Protein AF-A0AAJ1AWH5-F1 (afdb_monomer_lite)

Secondary structure (DSSP, 8-state):
--PPEEEEEEEEEEEE-SS--EEEEEEEES-HHHHHHHHHHHHHTTTTTT----TTT-EEEE-SSEEEEE-TTS-EEEEEEEEEEEE--HHHHHHHHHHHHHHTT-

Radius of gyration: 18.21 Å; chains: 1; bounding box: 53×23×46 Å

pLDDT: mean 90.28, std 11.04, range [47.19, 98.56]

Sequence (106 aa):
MDGKKIVVYVLHGFWENEFTNGCAVVDVSIDLEVVTKKLDEIVESKAREYVKVQEDKAEEERGFRYFEIWDENGQSAKFYIVEQYLELSQSMMEAIAESLAKGAGK

Organism: Mediterraneibacter gnavus (NCBI:txid33038)

Structure (mmCIF, N/CA/C/O backbone):
data_AF-A0AAJ1AWH5-F1
#
_entry.id   AF-A0AAJ1AWH5-F1
#
loop_
_atom_site.group_PDB
_atom_site.id
_atom_site.type_symbol
_atom_site.label_atom_id
_atom_site.label_alt_id
_atom_site.label_comp_id
_atom_site.label_asym_id
_atom_site.label_entity_id
_atom_site.label_seq_id
_atom_site.pdbx_PDB_ins_code
_atom_site.Cartn_x
_atom_site.Cartn_y
_atom_site.Cartn_z
_atom_site.occupancy
_atom_site.B_iso_or_equiv
_atom_site.auth_seq_id
_atom_site.auth_comp_id
_atom_site.auth_asym_id
_atom_site.auth_atom_id
_atom_site.pdbx_PDB_model_num
ATOM 1 N N . MET A 1 1 ? -10.985 10.065 30.737 1.00 47.19 1 MET A N 1
ATOM 2 C CA . MET A 1 1 ? -11.756 9.751 29.517 1.00 47.19 1 MET A CA 1
ATOM 3 C C . MET A 1 1 ? -11.044 8.589 28.863 1.00 47.19 1 MET A C 1
ATOM 5 O O . MET A 1 1 ? -9.988 8.808 28.290 1.00 47.19 1 MET A O 1
ATOM 9 N N . ASP A 1 2 ? -11.572 7.377 29.004 1.00 54.78 2 ASP A N 1
ATOM 10 C CA . ASP A 1 2 ? -11.011 6.199 28.337 1.00 54.78 2 ASP A CA 1
ATOM 11 C C . ASP A 1 2 ? -11.627 6.115 26.938 1.00 54.78 2 ASP A C 1
ATOM 13 O O . ASP A 1 2 ? -12.672 5.500 26.729 1.00 54.78 2 ASP A O 1
ATOM 17 N N . GLY A 1 3 ? -11.036 6.837 25.983 1.00 59.00 3 GLY A N 1
ATOM 18 C CA . GLY A 1 3 ? -11.405 6.714 24.573 1.00 59.00 3 GLY A CA 1
ATOM 19 C C . GLY A 1 3 ? -11.085 5.304 24.076 1.00 59.00 3 GLY A C 1
ATOM 20 O O . GLY A 1 3 ? -10.002 4.781 24.344 1.00 59.00 3 GLY A O 1
ATOM 21 N N . LYS A 1 4 ? -12.014 4.668 23.351 1.00 67.50 4 LYS A N 1
ATOM 22 C CA . LYS A 1 4 ? -11.716 3.401 22.671 1.00 67.50 4 LYS A CA 1
ATOM 23 C C . LYS A 1 4 ? -10.700 3.681 21.566 1.00 67.50 4 LYS A C 1
ATOM 25 O O . LYS A 1 4 ? -10.969 4.484 20.674 1.00 67.50 4 LYS A O 1
ATOM 30 N N . LYS A 1 5 ? -9.544 3.019 21.639 1.00 79.69 5 LYS A N 1
ATOM 31 C CA . LYS A 1 5 ? -8.516 3.070 20.597 1.00 79.69 5 LYS A CA 1
ATOM 32 C C . LYS A 1 5 ? -8.832 2.023 19.543 1.00 79.69 5 LYS A C 1
ATOM 34 O O . LYS A 1 5 ? -8.942 0.843 19.871 1.00 79.69 5 LYS A O 1
ATOM 39 N N . ILE A 1 6 ? -8.980 2.458 18.300 1.00 89.19 6 ILE A N 1
ATOM 40 C CA . ILE A 1 6 ? -9.079 1.563 17.147 1.00 89.19 6 ILE A CA 1
ATOM 41 C C . ILE A 1 6 ? -7.721 1.574 16.463 1.00 89.19 6 ILE A C 1
ATOM 43 O O . ILE A 1 6 ? -7.198 2.642 16.155 1.00 89.19 6 ILE A O 1
ATOM 47 N N . VAL A 1 7 ? -7.148 0.395 16.240 1.00 93.25 7 VAL A N 1
ATOM 48 C CA . VAL A 1 7 ? -5.980 0.261 15.370 1.00 93.25 7 VAL A CA 1
ATOM 49 C C . VAL A 1 7 ? -6.489 0.096 13.947 1.00 93.25 7 VAL A C 1
ATOM 51 O O . VAL A 1 7 ? -7.314 -0.778 13.683 1.00 93.25 7 VAL A O 1
ATOM 54 N N . VAL A 1 8 ? -6.014 0.950 13.051 1.00 96.00 8 VAL A N 1
ATOM 55 C CA . VAL A 1 8 ? -6.182 0.790 11.607 1.00 96.00 8 VAL A CA 1
ATOM 56 C C . VAL A 1 8 ? -4.813 0.587 10.976 1.00 96.00 8 VAL A C 1
ATOM 58 O O . VAL A 1 8 ? -3.825 1.190 11.394 1.00 96.00 8 VAL A O 1
ATOM 61 N N . TYR A 1 9 ? -4.755 -0.271 9.973 1.00 98.00 9 TYR A N 1
ATOM 62 C CA . TYR A 1 9 ? -3.593 -0.486 9.133 1.00 98.00 9 TYR A CA 1
ATOM 63 C C . TYR A 1 9 ? -3.745 0.374 7.884 1.00 98.00 9 TYR A C 1
ATOM 65 O O . TYR A 1 9 ? -4.779 0.339 7.216 1.00 98.00 9 TYR A O 1
ATOM 73 N N . VAL A 1 10 ? -2.722 1.170 7.593 1.00 98.12 10 VAL A N 1
ATOM 74 C CA . VAL A 1 10 ? -2.714 2.121 6.480 1.00 98.12 10 VAL A CA 1
ATOM 75 C C . VAL A 1 10 ? -1.580 1.748 5.542 1.00 98.12 10 VAL A C 1
ATOM 77 O O . VAL A 1 10 ? -0.423 1.727 5.965 1.00 98.12 10 VAL A O 1
ATOM 80 N N . LEU A 1 11 ? -1.897 1.466 4.280 1.00 98.56 11 LEU A N 1
ATOM 81 C CA . LEU A 1 11 ? -0.905 1.310 3.222 1.00 98.56 11 LEU A CA 1
ATOM 82 C C . LEU A 1 11 ? -0.634 2.670 2.594 1.00 98.56 11 LEU A C 1
ATOM 84 O O . LEU A 1 11 ? -1.482 3.232 1.900 1.00 98.56 11 LEU A O 1
ATOM 88 N N . HIS A 1 12 ? 0.561 3.190 2.830 1.00 98.25 12 HIS A N 1
ATOM 89 C CA . HIS A 1 12 ? 1.048 4.387 2.165 1.00 98.25 12 HIS A CA 1
ATOM 90 C C . HIS A 1 12 ? 1.824 4.018 0.908 1.00 98.25 12 HIS A C 1
ATOM 92 O O . HIS A 1 12 ? 2.515 3.000 0.883 1.00 98.25 12 HIS A O 1
ATOM 98 N N . GLY A 1 13 ? 1.729 4.872 -0.106 1.00 97.69 13 GLY A N 1
ATOM 99 C CA . GLY A 1 13 ? 2.531 4.810 -1.320 1.00 97.69 13 GLY A CA 1
ATOM 100 C C . GLY A 1 13 ? 3.150 6.169 -1.620 1.00 97.69 13 GLY A C 1
ATOM 101 O O . GLY A 1 13 ? 2.481 7.197 -1.510 1.00 97.69 13 GLY A O 1
ATOM 102 N N . PHE A 1 14 ? 4.417 6.157 -2.005 1.00 96.38 14 PHE A N 1
ATOM 103 C CA . PHE A 1 14 ? 5.169 7.296 -2.515 1.00 96.38 14 PHE A CA 1
ATOM 104 C C . PHE A 1 14 ? 5.843 6.888 -3.820 1.00 96.38 14 PHE A C 1
ATOM 106 O O . PHE A 1 14 ? 6.328 5.765 -3.919 1.00 96.38 14 PHE A O 1
ATOM 113 N N . TRP A 1 15 ? 5.874 7.768 -4.813 1.00 95.62 15 TRP A N 1
ATOM 114 C CA . TRP A 1 15 ? 6.566 7.499 -6.068 1.00 95.62 15 TRP A CA 1
ATOM 115 C C . TRP A 1 15 ? 7.161 8.763 -6.667 1.00 95.62 15 TRP A C 1
ATOM 117 O O . TRP A 1 15 ? 6.599 9.856 -6.557 1.00 95.62 15 TRP A O 1
ATOM 127 N N . GLU A 1 16 ? 8.289 8.581 -7.337 1.00 91.69 16 GLU A N 1
ATOM 128 C CA . GLU A 1 16 ? 8.992 9.597 -8.103 1.00 91.69 16 GLU A CA 1
ATOM 129 C C . GLU A 1 16 ? 9.120 9.109 -9.539 1.00 91.69 16 GLU A C 1
ATOM 131 O O . GLU A 1 16 ? 9.543 7.980 -9.805 1.00 91.69 16 GLU A O 1
ATOM 136 N N . ASN A 1 17 ? 8.715 9.958 -10.476 1.00 83.06 17 ASN A N 1
ATOM 137 C CA . ASN A 1 17 ? 8.897 9.707 -11.895 1.00 83.06 17 ASN A CA 1
ATOM 138 C C . ASN A 1 17 ? 9.278 11.012 -12.614 1.00 83.06 17 ASN A C 1
ATOM 140 O O . ASN A 1 17 ? 9.193 12.091 -12.028 1.00 83.06 17 ASN A O 1
ATOM 144 N N . GLU A 1 18 ? 9.700 10.940 -13.882 1.00 74.94 18 GLU A N 1
ATOM 145 C CA . GLU A 1 18 ? 10.183 12.130 -14.620 1.00 74.94 18 GLU A CA 1
ATOM 146 C C . GLU A 1 18 ? 9.127 13.244 -14.778 1.00 74.94 18 GLU A C 1
ATOM 148 O O . GLU A 1 18 ? 9.466 14.385 -15.096 1.00 74.94 18 GLU A O 1
ATOM 153 N N . PHE A 1 19 ? 7.845 12.933 -14.569 1.00 74.00 19 PHE A N 1
ATOM 154 C CA . PHE A 1 19 ? 6.722 13.830 -14.836 1.00 74.00 19 PHE A CA 1
ATOM 155 C C . PHE A 1 19 ? 6.010 14.312 -13.564 1.00 74.00 19 PHE A C 1
ATOM 157 O O . PHE A 1 19 ? 5.513 15.438 -13.528 1.00 74.00 19 PHE A O 1
ATOM 164 N N . THR A 1 20 ? 5.921 13.473 -12.533 1.00 75.12 20 THR A N 1
ATOM 165 C CA . THR A 1 20 ? 5.115 13.689 -11.328 1.00 75.12 20 THR A CA 1
ATOM 166 C C . THR A 1 20 ? 5.662 12.898 -10.143 1.00 75.12 20 THR A C 1
ATOM 168 O O . THR A 1 20 ? 5.786 11.675 -10.223 1.00 75.12 20 THR A O 1
ATOM 171 N N . ASN A 1 21 ? 5.838 13.570 -9.007 1.00 86.81 21 ASN A N 1
ATOM 172 C CA . ASN A 1 21 ? 5.998 12.903 -7.716 1.00 86.81 21 ASN A CA 1
ATOM 173 C C . ASN A 1 21 ? 4.625 12.779 -7.053 1.00 86.81 21 ASN A C 1
ATOM 175 O O . ASN A 1 21 ? 3.832 13.726 -7.088 1.00 86.81 21 ASN A O 1
ATOM 179 N N . GLY A 1 22 ? 4.337 11.630 -6.451 1.00 91.75 22 GLY A N 1
ATOM 180 C CA . GLY A 1 22 ? 3.054 11.363 -5.814 1.00 91.75 22 GLY A CA 1
ATOM 181 C C . GLY A 1 22 ? 3.196 10.742 -4.435 1.00 91.75 22 GLY A C 1
ATOM 182 O O . GLY A 1 22 ? 4.159 10.044 -4.132 1.00 91.75 22 GLY A O 1
ATOM 183 N N . CYS A 1 23 ? 2.217 11.027 -3.582 1.00 94.38 23 CYS A N 1
ATOM 184 C CA . CYS A 1 23 ? 2.063 10.421 -2.269 1.00 94.38 23 CYS A CA 1
ATOM 185 C C . CYS A 1 23 ? 0.574 10.190 -2.019 1.00 94.38 23 CYS A C 1
ATOM 187 O O . CYS A 1 23 ? -0.234 11.101 -2.226 1.00 94.38 23 CYS A O 1
ATOM 189 N N . ALA A 1 24 ? 0.206 8.987 -1.587 1.00 95.19 24 ALA A N 1
ATOM 190 C CA . ALA A 1 24 ? -1.179 8.624 -1.331 1.00 95.19 24 ALA A CA 1
ATOM 191 C C . ALA A 1 24 ? -1.318 7.611 -0.191 1.00 95.19 24 ALA A C 1
ATOM 193 O O . ALA A 1 24 ? -0.420 6.817 0.096 1.00 95.19 24 ALA A O 1
ATOM 194 N N . VAL A 1 25 ? -2.498 7.618 0.428 1.00 97.25 25 VAL A N 1
ATOM 195 C CA . VAL A 1 25 ? -3.021 6.449 1.138 1.00 97.25 25 VAL A CA 1
ATOM 196 C C . VAL A 1 25 ? -3.633 5.543 0.079 1.00 97.25 25 VAL A C 1
ATOM 198 O O . VAL A 1 25 ? -4.611 5.922 -0.562 1.00 97.25 25 VAL A O 1
ATOM 201 N N . VAL A 1 26 ? -3.015 4.389 -0.138 1.00 97.00 26 VAL A N 1
ATOM 202 C CA . VAL A 1 26 ? -3.428 3.420 -1.157 1.00 97.00 26 VAL A CA 1
ATOM 203 C C . VAL A 1 26 ? -4.576 2.560 -0.648 1.00 97.00 26 VAL A C 1
ATOM 205 O O . VAL A 1 26 ? -5.506 2.284 -1.401 1.00 97.00 26 VAL A O 1
ATOM 208 N N . ASP A 1 27 ? -4.524 2.161 0.623 1.00 97.81 27 ASP A N 1
ATOM 209 C CA . ASP A 1 27 ? -5.585 1.384 1.259 1.00 97.81 27 ASP A CA 1
ATOM 210 C C . ASP A 1 27 ? -5.605 1.580 2.782 1.00 97.81 27 ASP A C 1
ATOM 212 O O . ASP A 1 27 ? -4.589 1.932 3.393 1.00 97.81 27 ASP A O 1
ATOM 216 N N . VAL A 1 28 ? -6.769 1.354 3.390 1.00 97.44 28 VAL A N 1
ATOM 217 C CA . VAL A 1 28 ? -7.016 1.431 4.835 1.00 97.44 28 VAL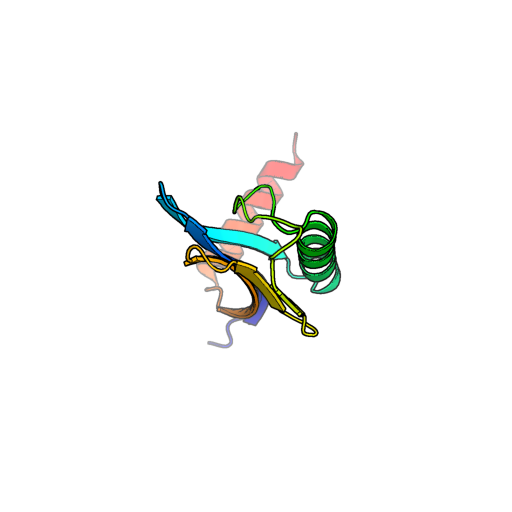 A CA 1
ATOM 218 C C . VAL A 1 28 ? -7.949 0.308 5.252 1.00 97.44 28 VAL A C 1
ATOM 220 O O . VAL A 1 28 ? -9.057 0.182 4.734 1.00 97.44 28 VAL A O 1
ATOM 223 N N . SER A 1 29 ? -7.552 -0.447 6.274 1.00 97.31 29 SER A N 1
ATOM 224 C CA . SER A 1 29 ? -8.421 -1.450 6.887 1.00 97.31 29 SER A CA 1
ATOM 225 C C . SER A 1 29 ? -8.104 -1.643 8.366 1.00 97.31 29 SER A C 1
ATOM 227 O O . SER A 1 29 ? -6.993 -1.398 8.823 1.00 97.31 29 SER A O 1
ATOM 229 N N . ILE A 1 30 ? -9.085 -2.116 9.133 1.00 95.31 30 ILE A N 1
ATOM 230 C CA . ILE A 1 30 ? -8.853 -2.642 10.490 1.00 95.31 30 ILE A CA 1
ATOM 231 C C . ILE A 1 30 ? -8.228 -4.044 10.466 1.00 95.31 30 ILE A C 1
ATOM 233 O O . ILE A 1 30 ? -7.733 -4.514 11.486 1.00 95.31 30 ILE A O 1
ATOM 237 N N . ASP A 1 31 ? -8.267 -4.709 9.312 1.00 97.06 31 ASP A N 1
ATOM 238 C CA . ASP A 1 31 ? -7.717 -6.039 9.090 1.00 97.06 31 ASP A CA 1
ATOM 239 C C . ASP A 1 31 ? -6.399 -5.932 8.319 1.00 97.06 31 ASP A C 1
ATOM 241 O O . ASP A 1 31 ? -6.372 -5.474 7.173 1.00 97.06 31 ASP A O 1
ATOM 245 N N . LEU A 1 32 ? -5.307 -6.357 8.957 1.00 96.62 32 LEU A N 1
ATOM 246 C CA . LEU A 1 32 ? -3.979 -6.352 8.356 1.00 96.62 32 LEU A CA 1
ATOM 247 C C . LEU A 1 32 ? -3.921 -7.228 7.100 1.00 96.62 32 LEU A C 1
ATOM 249 O O . LEU A 1 32 ? -3.239 -6.850 6.154 1.00 96.62 32 LEU A O 1
ATOM 253 N N . GLU A 1 33 ? -4.630 -8.359 7.063 1.00 97.31 33 GLU A N 1
ATOM 254 C CA . GLU A 1 33 ? -4.572 -9.292 5.932 1.00 97.31 33 GLU A CA 1
ATOM 255 C C . GLU A 1 33 ? -5.099 -8.642 4.647 1.00 97.31 33 GLU A C 1
ATOM 257 O O . GLU A 1 33 ? -4.516 -8.819 3.578 1.00 97.31 33 GLU A O 1
ATOM 262 N N . VAL A 1 34 ? -6.136 -7.804 4.760 1.00 97.88 34 VAL A N 1
ATOM 263 C CA . VAL A 1 34 ? -6.675 -7.024 3.635 1.00 97.88 34 VAL A CA 1
ATOM 264 C C . VAL A 1 34 ? -5.615 -6.076 3.073 1.00 97.88 34 VAL A C 1
ATOM 266 O O . VAL A 1 34 ? -5.367 -6.069 1.868 1.00 97.88 34 VAL A O 1
ATOM 269 N N . VAL A 1 35 ? -4.941 -5.323 3.946 1.00 98.19 35 VAL A N 1
ATOM 270 C CA . VAL A 1 35 ? -3.926 -4.342 3.534 1.00 98.19 35 VAL A CA 1
ATOM 271 C C . VAL A 1 35 ? -2.669 -5.030 2.990 1.00 98.19 35 VAL A C 1
ATOM 273 O O . VAL A 1 35 ? -2.086 -4.578 2.004 1.00 98.19 35 VAL A O 1
ATOM 276 N N . THR A 1 36 ? -2.258 -6.147 3.593 1.00 98.00 36 THR A N 1
ATOM 277 C CA . THR A 1 36 ? -1.142 -6.968 3.107 1.00 98.00 36 THR A CA 1
ATOM 278 C C . THR A 1 36 ? -1.446 -7.550 1.735 1.00 98.00 36 THR A C 1
ATOM 280 O O . THR A 1 36 ? -0.597 -7.465 0.854 1.00 98.00 36 THR A O 1
ATOM 283 N N . LYS A 1 37 ? -2.665 -8.047 1.503 1.00 98.12 37 LYS A N 1
ATOM 284 C CA . LYS A 1 37 ? -3.072 -8.511 0.176 1.00 98.12 37 LYS A CA 1
ATOM 285 C C . LYS A 1 37 ? -2.984 -7.390 -0.857 1.00 98.12 37 LYS A C 1
ATOM 287 O O . LYS A 1 37 ? -2.512 -7.624 -1.966 1.00 98.12 37 LYS A O 1
ATOM 292 N N . LYS A 1 38 ? -3.378 -6.163 -0.496 1.00 98.25 38 LYS A N 1
ATOM 293 C CA . LYS A 1 38 ? -3.239 -5.025 -1.409 1.00 98.25 38 LYS A CA 1
ATOM 294 C C . LYS A 1 38 ? -1.777 -4.711 -1.729 1.00 98.25 38 LYS A C 1
ATOM 296 O O . LYS A 1 38 ? -1.458 -4.418 -2.877 1.00 98.25 38 LYS A O 1
ATOM 301 N N . LEU A 1 39 ? -0.885 -4.802 -0.742 1.00 98.50 39 LEU A N 1
ATOM 302 C CA . LEU A 1 39 ? 0.556 -4.685 -0.967 1.00 98.50 39 LEU A CA 1
ATOM 303 C C . LEU A 1 39 ? 1.076 -5.802 -1.887 1.00 98.50 39 LEU A C 1
ATOM 305 O O . LEU A 1 39 ? 1.863 -5.517 -2.785 1.00 98.50 39 LEU A O 1
ATOM 309 N N . ASP A 1 40 ? 0.617 -7.042 -1.716 1.00 98.12 40 ASP A N 1
ATOM 310 C CA . ASP A 1 40 ? 1.009 -8.166 -2.572 1.00 98.12 40 ASP A CA 1
ATOM 311 C C . ASP A 1 40 ? 0.578 -7.952 -4.033 1.00 98.12 40 ASP A C 1
ATOM 313 O O . ASP A 1 40 ? 1.377 -8.184 -4.935 1.00 98.12 40 ASP A O 1
ATOM 317 N N . GLU A 1 41 ? -0.616 -7.404 -4.284 1.00 98.06 41 GLU A N 1
ATOM 318 C CA . GLU A 1 41 ? -1.053 -7.005 -5.636 1.00 98.06 41 GLU A CA 1
ATOM 319 C C . GLU A 1 41 ? -0.121 -5.946 -6.260 1.00 98.06 41 GLU A C 1
ATOM 321 O O . GLU A 1 41 ? 0.170 -5.975 -7.461 1.00 98.06 41 GLU A O 1
ATOM 326 N N . ILE A 1 42 ? 0.379 -5.001 -5.455 1.00 97.62 42 ILE A N 1
ATOM 327 C CA . ILE A 1 42 ? 1.339 -3.982 -5.909 1.00 97.62 42 ILE A CA 1
ATOM 328 C C . ILE A 1 42 ? 2.683 -4.626 -6.254 1.00 97.62 42 ILE A C 1
ATOM 330 O O . ILE A 1 42 ? 3.278 -4.273 -7.271 1.00 97.62 42 ILE A O 1
ATOM 334 N N . VAL A 1 43 ? 3.141 -5.587 -5.450 1.00 97.00 43 VAL A N 1
ATOM 335 C CA . VAL A 1 43 ? 4.364 -6.356 -5.725 1.00 97.00 43 VAL A CA 1
ATOM 336 C C . VAL A 1 43 ? 4.211 -7.151 -7.024 1.00 97.00 43 VAL A C 1
ATOM 338 O O . VAL A 1 43 ? 5.060 -7.058 -7.907 1.00 97.00 43 VAL A O 1
ATOM 341 N N . GLU A 1 44 ? 3.113 -7.893 -7.185 1.00 96.31 44 GLU A N 1
ATOM 342 C CA . GLU A 1 44 ? 2.842 -8.705 -8.379 1.00 96.31 44 GLU A CA 1
ATOM 343 C C . GLU A 1 44 ? 2.770 -7.862 -9.657 1.00 96.31 44 GLU A C 1
ATOM 345 O O . GLU A 1 44 ? 3.250 -8.271 -10.717 1.00 96.31 44 GLU A O 1
ATOM 350 N N . SER A 1 45 ? 2.198 -6.662 -9.557 1.00 95.81 45 SER A N 1
ATOM 351 C CA . SER A 1 45 ? 2.109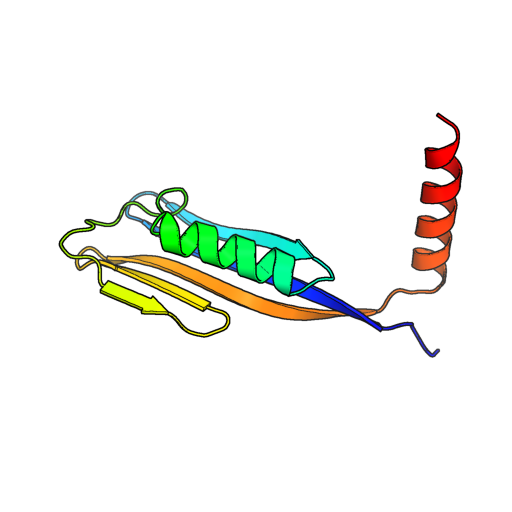 -5.708 -10.661 1.00 95.81 45 SER A CA 1
ATOM 352 C C . SER A 1 45 ? 3.344 -4.820 -10.811 1.00 95.81 45 SER A C 1
ATOM 354 O O . SER A 1 45 ? 3.328 -3.944 -11.675 1.00 95.81 45 SER A O 1
ATOM 356 N N . LYS A 1 46 ? 4.394 -5.005 -9.997 1.00 94.94 46 LYS A N 1
ATOM 357 C CA . LYS A 1 46 ? 5.597 -4.154 -9.958 1.00 94.94 46 LYS A CA 1
ATOM 358 C C . LYS A 1 46 ? 5.282 -2.656 -9.884 1.00 94.94 46 LYS A C 1
ATOM 360 O O . LYS A 1 46 ? 5.933 -1.838 -10.528 1.00 94.94 46 LYS A O 1
ATOM 365 N N . ALA A 1 47 ? 4.230 -2.299 -9.149 1.00 94.62 47 ALA A N 1
ATOM 366 C CA . ALA A 1 47 ? 3.751 -0.929 -8.990 1.00 94.62 47 ALA A CA 1
ATOM 367 C C . ALA A 1 47 ? 3.510 -0.157 -10.308 1.00 94.62 47 ALA A C 1
ATOM 369 O O . ALA A 1 47 ? 3.560 1.075 -10.311 1.00 94.62 47 ALA A O 1
ATOM 370 N N . ARG A 1 48 ? 3.195 -0.849 -11.416 1.00 93.06 48 ARG A N 1
ATOM 371 C CA . ARG A 1 48 ? 2.986 -0.249 -12.754 1.00 93.06 48 ARG A CA 1
ATOM 372 C C . ARG A 1 48 ? 1.914 0.844 -12.800 1.00 93.06 48 ARG A C 1
ATOM 374 O O . ARG A 1 48 ? 1.921 1.668 -13.709 1.00 93.06 48 ARG A O 1
ATOM 381 N N . GLU A 1 49 ? 0.981 0.842 -11.849 1.00 92.06 49 GLU A N 1
ATOM 382 C CA . GLU A 1 49 ? -0.045 1.885 -11.712 1.00 92.06 49 GLU A CA 1
ATOM 383 C C . GLU A 1 49 ? 0.508 3.208 -11.151 1.00 92.06 49 GLU A C 1
ATOM 385 O O . GLU A 1 49 ? -0.110 4.255 -11.335 1.00 92.06 49 GLU A O 1
ATOM 390 N N . TYR A 1 50 ? 1.670 3.176 -10.493 1.00 92.38 50 TYR A N 1
ATOM 391 C CA . TYR A 1 50 ? 2.251 4.305 -9.759 1.00 92.38 50 TYR A CA 1
ATOM 392 C C . TYR A 1 50 ? 3.545 4.814 -10.394 1.00 92.38 50 TYR A C 1
ATOM 394 O O . TYR A 1 50 ? 3.785 6.020 -10.448 1.00 92.38 50 TYR A O 1
ATOM 402 N N . VAL A 1 51 ? 4.378 3.906 -10.906 1.00 92.00 51 VAL A N 1
ATOM 403 C CA . VAL A 1 51 ? 5.678 4.239 -11.491 1.00 92.00 51 VAL A CA 1
ATOM 404 C C . VAL A 1 51 ? 5.931 3.432 -12.757 1.00 92.00 51 VAL A C 1
ATOM 406 O O . VAL A 1 51 ? 5.492 2.291 -12.898 1.00 92.00 51 VAL A O 1
ATOM 409 N N . LYS A 1 52 ? 6.659 4.036 -13.699 1.00 90.00 52 LYS A N 1
ATOM 410 C CA . LYS A 1 52 ? 7.080 3.391 -14.941 1.00 90.00 52 LYS A CA 1
ATOM 411 C C . LYS A 1 52 ? 8.587 3.151 -14.916 1.00 90.00 52 LYS A C 1
ATOM 413 O O . LYS A 1 52 ? 9.345 3.916 -15.501 1.00 90.00 52 LYS A O 1
ATOM 418 N N . VAL A 1 53 ? 8.995 2.084 -14.238 1.00 88.06 53 VAL A N 1
ATOM 419 C CA . VAL A 1 53 ? 10.389 1.619 -14.212 1.00 88.06 53 VAL A CA 1
ATOM 420 C C . VAL A 1 53 ? 10.721 0.769 -15.444 1.00 88.06 53 VAL A C 1
ATOM 422 O O . VAL A 1 53 ? 9.843 0.114 -16.018 1.00 88.06 53 VAL A O 1
ATOM 425 N N . GLN A 1 54 ? 11.992 0.745 -15.850 1.00 85.19 54 GLN A N 1
ATOM 426 C CA . GLN A 1 54 ? 12.493 -0.243 -16.816 1.00 85.19 54 GLN A CA 1
ATOM 427 C C . GLN A 1 54 ? 12.635 -1.608 -16.128 1.00 85.19 54 GLN A C 1
ATOM 429 O O . GLN A 1 54 ? 13.599 -1.839 -15.411 1.00 85.19 54 GLN A O 1
ATOM 434 N N . GLU A 1 55 ? 11.669 -2.514 -16.311 1.00 77.38 55 GLU A N 1
ATOM 435 C CA . GLU A 1 55 ? 11.592 -3.778 -15.550 1.00 77.38 55 GLU A CA 1
ATOM 436 C C . GLU A 1 55 ? 12.819 -4.691 -15.662 1.00 77.38 55 GLU A C 1
ATOM 438 O O . GLU A 1 55 ? 13.063 -5.487 -14.760 1.00 77.38 55 GLU A O 1
ATOM 443 N N . ASP A 1 56 ? 13.565 -4.610 -16.761 1.00 84.75 56 ASP A N 1
ATOM 444 C CA . ASP A 1 56 ? 14.800 -5.362 -16.996 1.00 84.75 56 ASP A CA 1
ATOM 445 C C . ASP A 1 56 ? 16.001 -4.814 -16.210 1.00 84.75 56 ASP A C 1
ATOM 447 O O . ASP A 1 56 ? 17.013 -5.502 -16.071 1.00 84.75 56 ASP A O 1
ATOM 451 N N . LYS A 1 57 ? 15.877 -3.595 -15.682 1.00 86.12 57 LYS A N 1
ATOM 452 C CA . LYS A 1 57 ? 16.905 -2.873 -14.925 1.00 86.12 57 LYS A CA 1
ATOM 453 C C . LYS A 1 57 ? 16.424 -2.377 -13.563 1.00 86.12 57 LYS A C 1
ATOM 455 O O . LYS A 1 57 ? 17.159 -1.667 -12.883 1.00 86.12 57 LYS A O 1
ATOM 460 N N . ALA A 1 58 ? 15.189 -2.700 -13.198 1.00 92.81 58 ALA A N 1
ATOM 461 C CA . ALA A 1 58 ? 14.617 -2.311 -11.929 1.00 92.81 58 ALA A CA 1
ATOM 462 C C . ALA A 1 58 ? 15.182 -3.200 -10.819 1.00 92.81 58 ALA A C 1
ATOM 464 O O . ALA A 1 58 ? 15.228 -4.427 -10.946 1.00 92.81 58 ALA A O 1
ATOM 465 N N . GLU A 1 59 ? 15.593 -2.570 -9.730 1.00 96.50 59 GLU A N 1
ATOM 466 C CA . GLU A 1 59 ? 15.890 -3.235 -8.471 1.00 96.50 59 GLU A CA 1
ATOM 467 C C . GLU A 1 59 ? 14.647 -3.203 -7.582 1.00 96.50 59 GLU A C 1
ATOM 469 O O . GLU A 1 59 ? 13.835 -2.278 -7.648 1.00 96.50 59 GLU A O 1
ATOM 474 N N . GLU A 1 60 ? 14.487 -4.241 -6.766 1.00 96.94 60 GLU A N 1
ATOM 475 C CA . GLU A 1 60 ? 13.333 -4.424 -5.893 1.00 96.94 60 GLU A CA 1
ATOM 476 C C . GLU A 1 60 ? 13.808 -4.802 -4.485 1.00 96.94 60 GLU A C 1
ATOM 478 O O . GLU A 1 60 ? 14.642 -5.697 -4.312 1.00 96.94 60 GLU A O 1
ATOM 483 N N . GLU A 1 61 ? 13.226 -4.173 -3.467 1.00 97.94 61 GLU A N 1
ATOM 484 C CA . GLU A 1 61 ? 13.364 -4.571 -2.070 1.00 97.94 61 GLU A CA 1
ATOM 485 C C . GLU A 1 61 ? 11.987 -4.888 -1.489 1.00 97.94 61 GLU A C 1
ATOM 487 O O . GLU A 1 61 ? 11.047 -4.097 -1.573 1.00 97.94 61 GLU A O 1
ATOM 492 N N . ARG A 1 62 ? 11.861 -6.058 -0.858 1.00 96.38 62 ARG A N 1
ATOM 493 C CA . ARG A 1 62 ? 10.622 -6.482 -0.204 1.00 96.38 62 ARG A CA 1
ATOM 494 C C . ARG A 1 62 ? 10.883 -6.907 1.228 1.00 96.38 62 ARG A C 1
ATOM 496 O O . ARG A 1 62 ? 11.672 -7.815 1.488 1.00 96.38 62 ARG A O 1
ATOM 503 N N . GLY A 1 63 ? 10.131 -6.306 2.141 1.00 95.50 63 GLY A N 1
ATOM 504 C CA . GLY A 1 63 ? 10.000 -6.771 3.513 1.00 95.50 63 GLY A CA 1
ATOM 505 C C . GLY A 1 63 ? 8.592 -7.266 3.819 1.00 95.50 63 GLY A C 1
ATOM 506 O O . GLY A 1 63 ? 7.721 -7.346 2.959 1.00 95.50 63 GLY A O 1
ATOM 507 N N . PHE A 1 64 ? 8.348 -7.573 5.093 1.00 93.44 64 PHE A N 1
ATOM 508 C CA . PHE A 1 64 ? 7.048 -8.079 5.547 1.00 93.44 64 PHE A CA 1
ATOM 509 C C . PHE A 1 64 ? 5.907 -7.049 5.420 1.00 93.44 64 PHE A C 1
ATOM 511 O O . PHE A 1 64 ? 4.754 -7.418 5.233 1.00 93.44 64 PHE A O 1
ATOM 518 N N . ARG A 1 65 ? 6.219 -5.753 5.542 1.00 97.06 65 ARG A N 1
ATOM 519 C CA . ARG A 1 65 ? 5.239 -4.648 5.517 1.00 97.06 65 ARG A CA 1
ATOM 520 C C . ARG A 1 65 ? 5.614 -3.529 4.551 1.00 97.06 65 ARG A C 1
ATOM 522 O O . ARG A 1 65 ? 5.093 -2.427 4.681 1.00 97.06 65 ARG A O 1
ATOM 529 N N . TYR A 1 66 ? 6.533 -3.776 3.627 1.00 98.19 66 TYR A N 1
ATOM 530 C CA . TYR A 1 66 ? 6.921 -2.767 2.652 1.00 98.19 66 TYR A CA 1
ATOM 531 C C . TYR A 1 66 ? 7.420 -3.391 1.357 1.00 98.19 66 TYR A C 1
ATOM 533 O O . TYR A 1 66 ? 7.867 -4.541 1.330 1.00 98.19 66 TYR A O 1
ATOM 541 N N . PHE A 1 67 ? 7.357 -2.585 0.310 1.00 98.50 67 PHE A N 1
ATOM 542 C CA . PHE A 1 67 ? 7.902 -2.870 -1.003 1.00 98.50 67 PHE A CA 1
ATOM 543 C C . PHE A 1 67 ? 8.507 -1.592 -1.568 1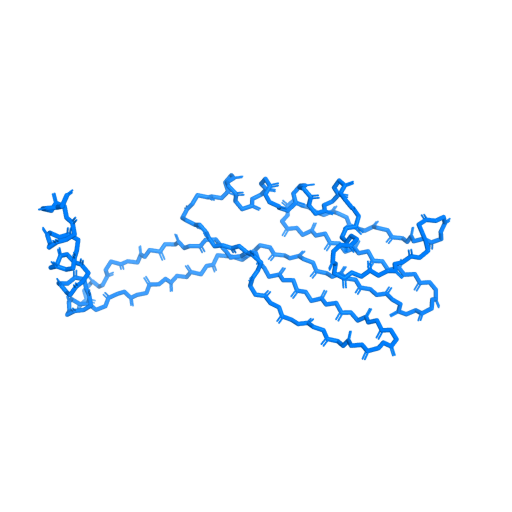.00 98.50 67 PHE A C 1
ATOM 545 O O . PHE A 1 67 ? 7.925 -0.516 -1.427 1.00 98.50 67 PHE A O 1
ATOM 552 N N . GLU A 1 68 ? 9.663 -1.705 -2.198 1.00 98.12 68 GLU A N 1
ATOM 553 C CA . GLU A 1 68 ? 10.327 -0.612 -2.889 1.00 98.12 68 GLU A CA 1
ATOM 554 C C . GLU A 1 68 ? 10.849 -1.114 -4.233 1.00 98.12 68 GLU A C 1
ATOM 556 O O . GLU A 1 68 ? 11.350 -2.232 -4.327 1.00 98.12 68 GLU A O 1
ATOM 561 N N . ILE A 1 69 ? 10.695 -0.299 -5.270 1.00 97.00 69 ILE A N 1
ATOM 562 C CA . ILE A 1 69 ? 11.182 -0.578 -6.619 1.00 97.00 69 ILE A CA 1
ATOM 563 C C . ILE A 1 69 ? 11.800 0.693 -7.188 1.00 97.00 69 ILE A C 1
ATOM 565 O O . ILE A 1 69 ? 11.219 1.771 -7.042 1.00 97.00 69 ILE A O 1
ATOM 569 N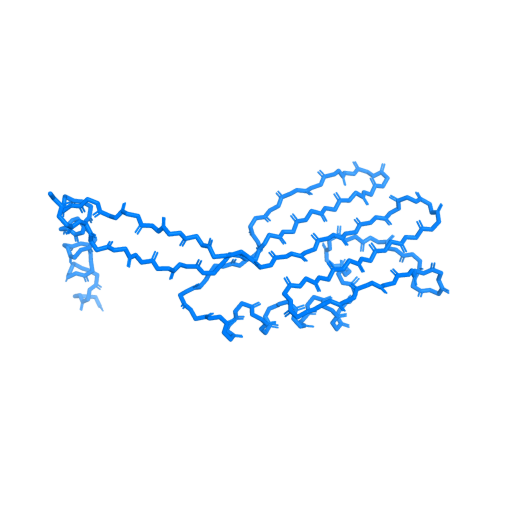 N . TRP A 1 70 ? 12.969 0.589 -7.812 1.00 96.00 70 TRP A N 1
ATOM 570 C CA . TRP A 1 70 ? 13.655 1.733 -8.415 1.00 96.00 70 TRP A CA 1
ATOM 571 C C . TRP A 1 70 ? 14.491 1.335 -9.627 1.00 96.00 70 TRP A C 1
ATOM 573 O O . TRP A 1 70 ? 14.872 0.177 -9.775 1.00 96.00 70 TRP A O 1
ATOM 583 N N . ASP A 1 71 ? 14.787 2.298 -10.500 1.00 93.69 71 ASP A N 1
ATOM 584 C CA . ASP A 1 71 ? 15.704 2.112 -11.625 1.00 93.69 71 ASP A CA 1
ATOM 585 C C . ASP A 1 71 ? 16.831 3.159 -11.670 1.00 93.69 71 ASP A C 1
ATOM 587 O O . ASP A 1 71 ? 16.855 4.142 -10.926 1.00 93.69 71 ASP A O 1
ATOM 591 N N . GLU A 1 72 ? 17.793 2.937 -12.569 1.00 90.56 72 GLU A N 1
ATOM 592 C CA . GLU A 1 72 ? 18.970 3.797 -12.757 1.00 90.56 72 GLU A CA 1
ATOM 593 C C . GLU A 1 72 ? 18.644 5.233 -13.214 1.00 90.56 72 GLU A C 1
ATOM 595 O O . GLU A 1 72 ? 19.496 6.116 -13.106 1.00 90.56 72 GLU A O 1
ATOM 600 N N . ASN A 1 73 ? 17.423 5.490 -13.699 1.00 88.50 73 ASN A N 1
ATOM 601 C CA . ASN A 1 73 ? 16.974 6.813 -14.147 1.00 88.50 73 ASN A CA 1
ATOM 602 C C . ASN A 1 73 ? 16.287 7.601 -13.021 1.00 88.50 73 ASN A C 1
ATOM 604 O O . ASN A 1 73 ? 15.683 8.646 -13.270 1.00 88.50 73 ASN A O 1
ATOM 608 N N . GLY A 1 74 ? 16.343 7.098 -11.784 1.00 88.38 74 GLY A N 1
ATOM 609 C CA . GLY A 1 74 ? 15.721 7.728 -10.625 1.00 88.38 74 GLY A CA 1
ATOM 610 C C . GLY A 1 74 ? 14.204 7.560 -10.575 1.00 88.38 74 GLY A C 1
ATOM 611 O O . GLY A 1 74 ? 13.554 8.241 -9.785 1.00 88.38 74 GLY A O 1
ATOM 612 N N . GLN A 1 75 ? 13.620 6.675 -11.393 1.00 93.12 75 GLN A N 1
ATOM 613 C CA . GLN A 1 75 ? 12.221 6.290 -11.215 1.00 93.12 75 GLN A CA 1
ATOM 614 C C . GLN A 1 75 ? 12.133 5.399 -9.984 1.00 93.12 75 GLN A C 1
ATOM 616 O O . GLN A 1 75 ? 12.883 4.430 -9.884 1.00 93.12 75 GLN A O 1
ATOM 621 N N . SER A 1 76 ? 11.229 5.698 -9.056 1.00 95.62 76 SER A N 1
ATOM 622 C CA . SER A 1 76 ? 11.067 4.879 -7.857 1.00 95.62 76 SER A CA 1
ATOM 623 C C . SER A 1 76 ? 9.640 4.872 -7.329 1.00 95.62 76 SER A C 1
ATOM 625 O O . SER A 1 76 ? 8.871 5.811 -7.534 1.00 95.62 76 SER A O 1
ATOM 627 N N . ALA A 1 77 ? 9.276 3.801 -6.632 1.00 96.94 77 ALA A N 1
ATOM 628 C CA . ALA A 1 77 ? 8.088 3.762 -5.800 1.00 96.94 77 ALA A CA 1
ATOM 629 C C . ALA A 1 77 ? 8.352 2.975 -4.520 1.00 96.94 77 ALA A C 1
ATOM 631 O O . ALA A 1 77 ? 9.005 1.934 -4.535 1.00 96.94 77 ALA A O 1
ATOM 632 N N . LYS A 1 78 ? 7.800 3.468 -3.415 1.00 97.88 78 LYS A N 1
ATOM 633 C CA . LYS A 1 78 ? 7.912 2.889 -2.083 1.00 97.88 78 LYS A CA 1
ATOM 634 C C . LYS A 1 78 ? 6.539 2.793 -1.444 1.00 97.88 78 LYS A C 1
ATOM 636 O O . LYS A 1 78 ? 5.798 3.773 -1.377 1.00 97.88 78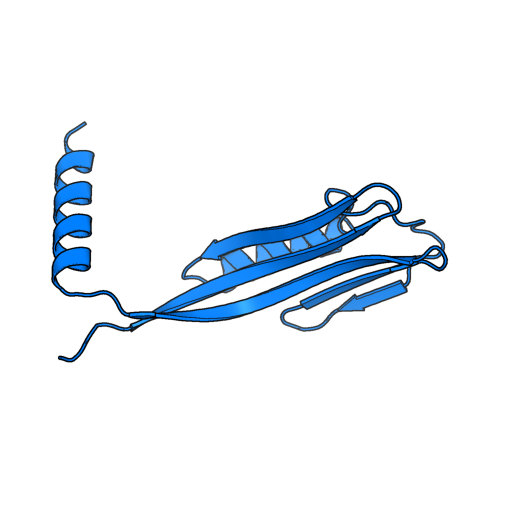 LYS A O 1
ATOM 641 N N . PHE A 1 79 ? 6.236 1.622 -0.911 1.00 98.56 79 PHE A N 1
ATOM 642 C CA . PHE A 1 79 ? 4.979 1.304 -0.255 1.00 98.56 79 PHE A CA 1
ATOM 643 C C . PHE A 1 79 ? 5.253 0.720 1.116 1.00 98.56 79 PHE A C 1
ATOM 645 O O . PHE A 1 79 ? 6.148 -0.108 1.261 1.00 98.56 79 PHE A O 1
ATOM 652 N N . TYR A 1 80 ? 4.492 1.128 2.126 1.00 98.25 80 TYR A N 1
ATOM 653 C CA . TYR A 1 80 ? 4.667 0.614 3.481 1.00 98.25 80 TYR A CA 1
ATOM 654 C C . TYR A 1 80 ? 3.369 0.650 4.289 1.00 98.25 80 TYR A C 1
ATOM 656 O O . TYR A 1 80 ? 2.567 1.577 4.177 1.00 98.25 80 TYR A O 1
ATOM 664 N N . ILE A 1 81 ? 3.178 -0.375 5.119 1.00 98.56 81 ILE A N 1
ATOM 665 C CA . ILE A 1 81 ? 2.023 -0.524 6.004 1.00 98.56 81 ILE A CA 1
ATOM 666 C C . ILE A 1 81 ? 2.385 -0.013 7.398 1.00 98.56 81 ILE A C 1
ATOM 668 O O . ILE A 1 81 ? 3.329 -0.507 8.021 1.00 98.56 81 ILE A O 1
ATOM 672 N N . VAL A 1 82 ? 1.597 0.929 7.918 1.00 97.62 82 VAL A N 1
ATOM 673 C CA . VAL A 1 82 ? 1.722 1.445 9.290 1.00 97.62 82 VAL A CA 1
ATOM 674 C C . VAL A 1 82 ? 0.478 1.153 10.115 1.00 97.62 82 VAL A C 1
ATOM 676 O O . VAL A 1 82 ? -0.636 1.112 9.601 1.00 97.62 82 VAL A O 1
ATOM 679 N N . GLU A 1 83 ? 0.677 0.980 11.419 1.00 96.94 83 GLU A N 1
ATOM 680 C CA . GLU A 1 83 ? -0.402 0.976 12.403 1.00 96.94 83 GLU A CA 1
ATOM 681 C C . GLU A 1 83 ? -0.703 2.411 12.823 1.00 96.94 83 GLU A C 1
ATOM 683 O O . GLU A 1 83 ? 0.183 3.132 13.288 1.00 96.94 83 GLU A O 1
ATOM 688 N N . GLN A 1 84 ? -1.959 2.819 12.697 1.00 94.56 84 GLN A N 1
ATOM 689 C CA . GLN A 1 84 ? -2.437 4.105 13.170 1.00 94.56 84 GLN A CA 1
ATOM 690 C C . GLN A 1 84 ? -3.498 3.900 14.250 1.00 94.56 84 GLN A C 1
ATOM 692 O O . GLN A 1 84 ? -4.477 3.178 14.076 1.00 94.56 84 GLN A O 1
ATOM 697 N N . TYR A 1 85 ? -3.283 4.547 15.391 1.00 91.25 85 TYR A N 1
ATOM 698 C CA . TYR A 1 85 ? -4.171 4.474 16.544 1.00 91.25 85 TYR A CA 1
ATOM 699 C C . TYR A 1 85 ? -5.153 5.639 16.473 1.00 91.25 85 TYR A C 1
ATOM 701 O O . TYR A 1 85 ? -4.775 6.793 16.673 1.00 91.25 85 TYR A O 1
ATOM 709 N N . LEU A 1 86 ? -6.412 5.336 16.178 1.00 87.62 86 LEU A N 1
ATOM 710 C CA . LEU A 1 86 ? -7.488 6.312 16.149 1.00 87.62 86 LEU A CA 1
ATOM 711 C C . LEU A 1 86 ? -8.131 6.402 17.529 1.00 87.62 86 LEU A C 1
ATOM 713 O O . LEU A 1 86 ? -8.676 5.426 18.051 1.00 87.62 86 LEU A O 1
ATOM 717 N N . GLU A 1 87 ? -8.078 7.597 18.105 1.00 87.50 87 GLU A N 1
ATOM 718 C CA . GLU A 1 87 ? -8.828 7.944 19.304 1.00 87.50 87 GLU A CA 1
ATOM 719 C C . GLU A 1 87 ? -10.133 8.615 18.887 1.00 87.50 87 GLU A C 1
ATOM 721 O O . GLU A 1 87 ? -10.145 9.731 18.368 1.00 87.50 87 GLU A O 1
ATOM 726 N N . LEU A 1 88 ? -11.247 7.916 19.097 1.00 84.38 88 LEU A N 1
ATOM 727 C CA . LEU A 1 88 ? -12.568 8.459 18.811 1.00 84.38 88 LEU A CA 1
ATOM 728 C C . LEU A 1 88 ? -13.150 9.097 20.069 1.00 84.38 88 LEU A C 1
ATOM 730 O O . LEU A 1 88 ? -13.241 8.464 21.125 1.00 84.38 88 LEU A O 1
ATOM 734 N N . SER A 1 89 ? -13.588 10.350 19.947 1.00 87.75 89 SER A N 1
ATOM 735 C CA . SER A 1 89 ? -14.375 10.981 21.000 1.00 87.75 89 SER A CA 1
ATOM 736 C C . SER A 1 89 ? -15.743 10.303 21.122 1.00 87.75 89 SER A C 1
ATOM 738 O O . SER A 1 89 ? -16.257 9.703 20.173 1.00 87.75 89 SER A O 1
ATOM 740 N N . GLN A 1 90 ? -16.371 10.433 22.291 1.00 85.12 90 GLN A N 1
ATOM 741 C CA . GLN A 1 90 ? -17.732 9.937 22.493 1.00 85.12 90 GLN A CA 1
ATOM 742 C C . GLN A 1 90 ? -18.718 10.544 21.485 1.00 85.12 90 GLN A C 1
ATOM 744 O O . GLN A 1 90 ? -19.491 9.808 20.881 1.00 85.12 90 GLN A O 1
ATOM 749 N N . SER A 1 91 ? -18.634 11.854 21.235 1.00 90.44 91 SER A N 1
ATOM 750 C CA . SER A 1 91 ? -19.508 12.533 20.275 1.00 90.44 91 SER A CA 1
ATOM 751 C C . SER A 1 91 ? -19.330 12.024 18.842 1.00 90.44 91 SER A C 1
ATOM 753 O O . SER A 1 91 ? -20.310 11.892 18.114 1.00 90.44 91 SER A O 1
ATOM 755 N N . MET A 1 92 ? -18.103 11.684 18.431 1.00 88.44 92 MET A N 1
ATOM 756 C CA . MET A 1 92 ? -17.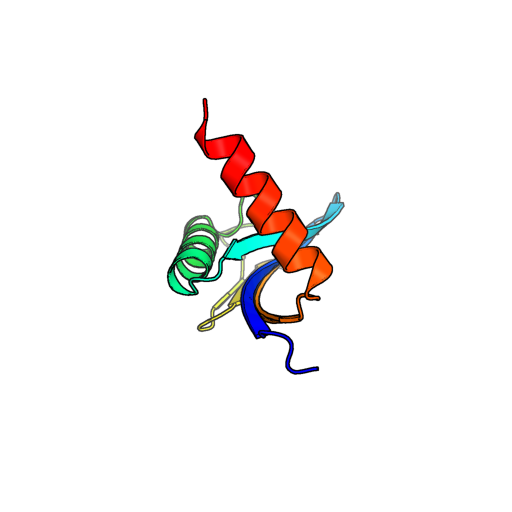856 11.064 17.125 1.00 88.44 92 MET A CA 1
ATOM 757 C C . MET A 1 92 ? -18.444 9.655 17.051 1.00 88.44 92 MET A C 1
ATOM 759 O O . MET A 1 92 ? -19.069 9.311 16.051 1.00 88.44 92 MET A O 1
ATOM 763 N N . MET A 1 93 ? -18.278 8.846 18.101 1.00 87.56 93 MET A N 1
ATOM 764 C CA . MET A 1 93 ? -18.860 7.500 18.148 1.00 87.56 93 MET A CA 1
ATOM 765 C C . MET A 1 93 ? -20.392 7.537 18.079 1.00 87.56 93 MET A C 1
ATOM 767 O O . MET A 1 93 ? -20.984 6.750 17.342 1.00 87.56 93 MET A O 1
ATOM 771 N N . GLU A 1 94 ? -21.028 8.465 18.796 1.00 90.25 94 GLU A N 1
ATOM 772 C CA . GLU A 1 94 ? -22.481 8.671 18.759 1.00 90.25 94 GLU A CA 1
ATOM 773 C C . GLU A 1 94 ? -22.953 9.098 17.361 1.00 90.25 94 GLU A C 1
ATOM 775 O O . GLU A 1 94 ? -23.896 8.509 16.831 1.00 90.25 94 GLU A O 1
ATOM 780 N N . ALA A 1 95 ? -22.251 10.035 16.714 1.00 91.25 95 ALA A N 1
ATOM 781 C CA . ALA A 1 95 ? -22.568 10.468 15.352 1.00 91.25 95 ALA A CA 1
ATOM 782 C C . ALA A 1 95 ? -22.437 9.332 14.317 1.00 91.25 95 ALA A C 1
ATOM 784 O O . ALA A 1 95 ? -23.275 9.204 13.420 1.00 91.25 95 ALA A O 1
ATOM 785 N N . ILE A 1 96 ? -21.415 8.477 14.447 1.00 88.56 96 ILE A N 1
ATOM 786 C CA . ILE A 1 96 ? -21.242 7.294 13.590 1.00 88.56 96 ILE A CA 1
ATOM 787 C C . ILE A 1 96 ? -22.401 6.312 13.802 1.00 88.56 96 ILE A C 1
ATOM 789 O O . ILE A 1 96 ? -23.004 5.859 12.828 1.00 88.56 96 ILE A O 1
ATOM 793 N N . ALA A 1 97 ? -22.744 6.008 15.056 1.00 89.12 97 ALA A N 1
ATOM 794 C CA . ALA A 1 97 ? -23.833 5.090 15.383 1.00 89.12 97 ALA A CA 1
ATOM 795 C C . ALA A 1 97 ? -25.188 5.585 14.846 1.00 89.12 97 ALA A C 1
ATOM 797 O O . ALA A 1 97 ? -25.944 4.805 14.264 1.00 89.12 97 ALA A O 1
ATOM 798 N N . GLU A 1 98 ? -25.475 6.882 14.982 1.00 94.06 98 GLU A N 1
ATOM 799 C CA . GLU A 1 98 ? -26.694 7.496 14.450 1.00 94.06 98 GLU A CA 1
ATOM 800 C C . GLU A 1 98 ? -26.754 7.415 12.916 1.00 94.06 98 GLU A C 1
ATOM 802 O O . GLU A 1 98 ? -27.798 7.082 12.349 1.00 94.06 98 GLU A O 1
ATOM 807 N N . SER A 1 99 ? -25.635 7.682 12.237 1.00 93.06 99 SER A N 1
ATOM 808 C CA . SER A 1 99 ? -25.536 7.577 10.777 1.00 93.06 99 SER A CA 1
ATOM 809 C C . SER A 1 99 ? -25.811 6.149 10.286 1.00 93.06 99 SER A C 1
ATOM 811 O O . SER A 1 99 ? -26.620 5.946 9.377 1.00 93.06 99 SER A O 1
ATOM 813 N N . LEU A 1 100 ? -25.215 5.143 10.938 1.00 90.31 100 LEU A N 1
ATOM 814 C CA . LEU A 1 100 ? -25.412 3.728 10.605 1.00 90.31 100 LEU A CA 1
ATOM 815 C C . LEU A 1 100 ? -26.867 3.281 10.802 1.00 90.31 100 LEU A C 1
ATOM 817 O O . LEU A 1 100 ? -27.430 2.617 9.931 1.00 90.31 100 LEU A O 1
ATOM 821 N N . ALA A 1 101 ? -27.502 3.687 11.905 1.00 89.81 101 ALA A N 1
ATOM 822 C CA . ALA A 1 101 ? -28.899 3.358 12.183 1.00 89.81 101 ALA A CA 1
ATOM 823 C C . ALA A 1 101 ? -29.863 3.940 11.131 1.00 89.81 101 ALA A C 1
ATOM 825 O O . ALA A 1 101 ? -30.850 3.298 10.775 1.00 89.81 101 ALA A O 1
ATOM 826 N N . LYS A 1 102 ? -29.564 5.131 10.594 1.00 84.62 102 LYS A N 1
ATOM 827 C CA . LYS A 1 102 ? -30.352 5.766 9.521 1.00 84.62 102 LYS A CA 1
ATOM 828 C C . LYS A 1 102 ? -30.128 5.120 8.150 1.00 84.62 102 LYS A C 1
ATOM 830 O O . LYS A 1 102 ? -31.039 5.125 7.326 1.00 84.62 102 LYS A O 1
ATOM 835 N N . GLY A 1 103 ? -28.937 4.577 7.896 1.00 70.62 103 GLY A N 1
ATOM 836 C CA . GLY A 1 103 ? -28.592 3.915 6.633 1.00 70.62 103 GLY A CA 1
ATOM 837 C C . GLY A 1 103 ? -29.237 2.538 6.441 1.00 70.62 103 GLY A C 1
ATOM 838 O O . GLY A 1 103 ? -29.510 2.157 5.309 1.00 70.62 103 GLY A O 1
ATOM 839 N N . ALA A 1 104 ? -29.537 1.820 7.528 1.00 59.56 104 ALA A N 1
ATOM 840 C CA . ALA A 1 104 ? -30.088 0.459 7.498 1.00 59.56 104 ALA A CA 1
ATOM 841 C C . ALA A 1 104 ? -31.599 0.369 7.175 1.00 59.56 104 ALA A C 1
ATOM 843 O O . ALA A 1 104 ? -32.151 -0.727 7.128 1.00 59.56 104 ALA A O 1
ATOM 844 N N . GLY A 1 105 ? -32.277 1.506 6.981 1.00 55.53 105 GLY A N 1
ATOM 845 C CA . GLY A 1 105 ? -33.712 1.585 6.678 1.00 55.53 105 GLY A CA 1
ATOM 846 C C . GLY A 1 105 ? -34.065 1.746 5.193 1.00 55.53 105 GLY A C 1
ATOM 847 O O . GLY A 1 105 ? -35.191 2.150 4.902 1.00 55.53 105 GLY A O 1
ATOM 848 N N . LYS A 1 106 ? -33.124 1.506 4.272 1.00 47.28 106 LYS A N 1
ATOM 849 C CA . LYS A 1 106 ? -33.341 1.555 2.816 1.00 47.28 106 LYS A CA 1
ATOM 850 C C . LYS A 1 106 ? -33.233 0.180 2.178 1.00 47.28 106 LYS A C 1
ATOM 852 O O . LYS A 1 106 ? -32.308 -0.562 2.565 1.00 47.28 106 LYS A O 1
#

Foldseek 3Di:
DPFDKQKKKWKWKWWDDPPDTDIDGPDIDSDPVVVQVVQVVCVVVVVVVGWDEPPVAKDWDDDSFKIKIAGPVGTIMIIGIDIDIDGDDPVRVVVVVVVVVVVVPD